Protein AF-E1JYB3-F1 (afdb_monomer_lite)

Sequence (140 aa):
MKRFLFVSLVLALTLAAASMAMAQSTLYCVKPNGAAVAAITMPPGDTHDPSVVCNAVVPQCYLTCTAVLQTQMGGAAANVPTIPVTRQMLQNLGNPAPETPAMCAQQYQRCVAKCRGDRACISYCQSVRSGCGTGNRRGW

Radius of gyration: 22.06 Å; chains: 1; bounding box: 36×38×81 Å

Structure (mmCIF, N/CA/C/O backbone):
data_AF-E1JYB3-F1
#
_entry.id   AF-E1JYB3-F1
#
loop_
_atom_site.group_PDB
_atom_site.id
_atom_site.type_symbol
_atom_site.label_atom_id
_atom_site.label_alt_id
_atom_site.label_comp_id
_atom_site.label_asym_id
_atom_site.label_entity_id
_atom_site.label_seq_id
_atom_site.pdbx_PDB_ins_code
_atom_site.Cartn_x
_atom_site.Cartn_y
_atom_site.Cartn_z
_atom_site.occupancy
_atom_site.B_iso_or_equiv
_atom_site.auth_seq_id
_atom_site.auth_comp_id
_atom_site.auth_asym_id
_atom_site.auth_atom_id
_atom_site.pdbx_PDB_model_num
ATOM 1 N N . MET A 1 1 ? -14.140 -3.972 55.869 1.00 53.59 1 MET A N 1
ATOM 2 C CA . MET A 1 1 ? -13.310 -3.067 55.034 1.00 53.59 1 MET A CA 1
ATOM 3 C C . MET A 1 1 ? -12.593 -3.787 53.883 1.00 53.59 1 MET A C 1
ATOM 5 O O . MET A 1 1 ? -12.648 -3.303 52.764 1.00 53.59 1 MET A O 1
ATOM 9 N N . LYS A 1 2 ? -12.012 -4.982 54.094 1.00 55.81 2 LYS A N 1
ATOM 10 C CA . LYS A 1 2 ? -11.277 -5.756 53.062 1.00 55.81 2 LYS A CA 1
ATOM 11 C C . LYS A 1 2 ? -12.100 -6.156 51.816 1.00 55.81 2 LYS A C 1
ATOM 13 O O . LYS A 1 2 ? -11.557 -6.227 50.723 1.00 55.81 2 LYS A O 1
ATOM 18 N N . ARG A 1 3 ? -13.418 -6.361 51.970 1.00 61.31 3 ARG A N 1
ATOM 19 C CA . ARG A 1 3 ? -14.343 -6.693 50.864 1.00 61.31 3 ARG A CA 1
ATOM 20 C C . ARG A 1 3 ? -14.626 -5.509 49.928 1.00 61.31 3 ARG A C 1
ATOM 22 O O . ARG A 1 3 ? -14.720 -5.714 48.728 1.00 61.31 3 ARG A O 1
ATOM 29 N N . PHE A 1 4 ? -14.685 -4.281 50.450 1.00 69.19 4 PHE A N 1
ATOM 30 C CA . PHE A 1 4 ? -14.907 -3.083 49.629 1.00 69.19 4 PHE A CA 1
ATOM 31 C C . PHE A 1 4 ? -13.699 -2.771 48.742 1.00 69.19 4 PHE A C 1
ATOM 33 O O . PHE A 1 4 ? -13.868 -2.454 47.569 1.00 69.19 4 PHE A O 1
ATOM 40 N N . LEU A 1 5 ? -12.480 -2.961 49.260 1.00 70.62 5 LEU A N 1
ATOM 41 C CA . LEU A 1 5 ? -11.248 -2.827 48.476 1.00 70.62 5 LEU A CA 1
ATOM 42 C C . LEU A 1 5 ? -11.190 -3.821 47.310 1.00 70.62 5 LEU A C 1
ATOM 44 O O . LEU A 1 5 ? -10.825 -3.438 46.205 1.00 70.62 5 LEU A O 1
ATOM 48 N N . PHE A 1 6 ? -11.618 -5.068 47.526 1.00 72.81 6 PHE A N 1
ATOM 49 C CA . PHE A 1 6 ? -11.660 -6.079 46.466 1.00 72.81 6 PHE A CA 1
ATOM 50 C C . PHE A 1 6 ? -12.672 -5.739 45.367 1.00 72.81 6 PHE A C 1
ATOM 52 O O . PHE A 1 6 ? -12.356 -5.859 44.188 1.00 72.81 6 PHE A O 1
ATOM 59 N N . VAL A 1 7 ? -13.863 -5.259 45.737 1.00 76.69 7 VAL A N 1
ATOM 60 C CA . VAL A 1 7 ? -14.885 -4.846 44.761 1.00 76.69 7 VAL A CA 1
ATOM 61 C C . VAL A 1 7 ? -14.423 -3.624 43.964 1.00 76.69 7 VAL A C 1
ATOM 63 O O . VAL A 1 7 ? -14.612 -3.581 42.754 1.00 76.69 7 VAL A O 1
ATOM 66 N N . SER A 1 8 ? -13.742 -2.676 44.614 1.00 74.50 8 SER A N 1
ATOM 67 C CA . SER A 1 8 ? -13.198 -1.482 43.951 1.00 74.50 8 SER A CA 1
ATOM 68 C C . SER A 1 8 ? -12.093 -1.845 42.959 1.00 74.50 8 SER A C 1
ATOM 70 O O . SER A 1 8 ? -12.045 -1.308 41.856 1.00 74.50 8 SER A O 1
ATOM 72 N N . LEU A 1 9 ? -11.232 -2.798 43.332 1.00 76.88 9 LEU A N 1
ATOM 73 C CA . LEU A 1 9 ? -10.145 -3.291 42.490 1.00 76.88 9 LEU A CA 1
ATOM 74 C C . LEU A 1 9 ? -10.680 -4.019 41.247 1.00 76.88 9 LEU A C 1
ATOM 76 O O . LEU A 1 9 ? -10.223 -3.760 40.138 1.00 76.88 9 LEU A O 1
ATOM 80 N N . VAL A 1 10 ? -11.679 -4.892 41.409 1.00 78.00 10 VAL A N 1
ATOM 81 C CA . VAL A 1 10 ? -12.294 -5.623 40.286 1.00 78.00 10 VAL A CA 1
ATOM 82 C C . VAL A 1 10 ? -13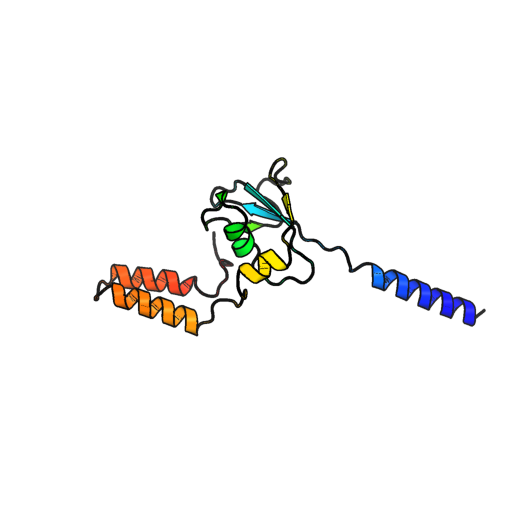.059 -4.672 39.357 1.00 78.00 10 VAL A C 1
ATOM 84 O O . VAL A 1 10 ? -12.992 -4.814 38.134 1.00 78.00 10 VAL A O 1
ATOM 87 N N . LEU A 1 11 ? -13.730 -3.657 39.909 1.00 76.19 11 LEU A N 1
ATOM 88 C CA . LEU A 1 11 ? -14.406 -2.636 39.108 1.00 76.19 11 LEU A CA 1
ATOM 89 C C . LEU A 1 11 ? -13.395 -1.775 38.328 1.00 76.19 11 LEU A C 1
ATOM 91 O O . LEU A 1 11 ? -13.579 -1.533 37.140 1.00 76.19 11 LEU A O 1
ATOM 95 N N . ALA A 1 12 ? -12.271 -1.397 38.944 1.00 72.94 12 ALA A N 1
ATOM 96 C CA . ALA A 1 12 ? -11.198 -0.675 38.259 1.00 72.94 12 ALA A CA 1
ATOM 97 C C . ALA A 1 12 ? -10.541 -1.507 37.138 1.00 72.94 12 ALA A C 1
ATOM 99 O O . ALA A 1 12 ? -10.278 -0.976 36.058 1.00 72.94 12 ALA A O 1
ATOM 100 N N . LEU A 1 13 ? -10.328 -2.813 37.349 1.00 70.69 13 LEU A N 1
ATOM 101 C CA . LEU A 1 13 ? -9.776 -3.701 36.316 1.00 70.69 13 LEU A CA 1
ATOM 102 C C . LEU A 1 13 ? -10.732 -3.891 35.127 1.00 70.69 13 LEU A C 1
ATOM 104 O O . LEU A 1 13 ? -10.282 -3.937 33.983 1.00 70.69 13 LEU A O 1
ATOM 108 N N . THR A 1 14 ? -12.040 -3.984 35.376 1.00 66.06 14 THR A N 1
ATOM 109 C CA . THR A 1 14 ? -13.037 -4.149 34.301 1.00 66.06 14 THR A CA 1
ATOM 110 C C . THR A 1 14 ? -13.239 -2.870 33.488 1.00 66.06 14 THR A C 1
ATOM 112 O O . THR A 1 14 ? -13.382 -2.958 32.269 1.00 66.06 14 THR A O 1
ATOM 115 N N . LEU A 1 15 ? -13.145 -1.684 34.106 1.00 61.66 15 LEU A N 1
ATOM 116 C CA . LEU A 1 15 ? -13.139 -0.413 33.369 1.00 61.66 15 LEU A CA 1
ATOM 117 C C . LEU A 1 15 ? -11.871 -0.235 32.514 1.00 61.66 15 LEU A C 1
ATOM 119 O O . LEU A 1 15 ? -11.959 0.285 31.403 1.00 61.66 15 LEU A O 1
ATOM 123 N N . ALA A 1 16 ? -10.705 -0.695 32.982 1.00 60.34 16 ALA A N 1
ATOM 124 C CA . ALA A 1 16 ? -9.464 -0.606 32.208 1.00 60.34 16 ALA A CA 1
ATOM 125 C C . ALA A 1 16 ? -9.493 -1.483 30.939 1.00 60.34 16 ALA A C 1
ATOM 127 O O . ALA A 1 16 ? -9.016 -1.057 29.884 1.00 60.34 16 ALA A O 1
ATOM 128 N N . ALA A 1 17 ? -10.107 -2.670 31.008 1.00 56.06 17 ALA A N 1
ATOM 129 C CA . ALA A 1 17 ? -10.194 -3.605 29.882 1.00 56.06 17 ALA A CA 1
ATOM 130 C C . ALA A 1 17 ? -11.099 -3.119 28.730 1.00 56.06 17 ALA A C 1
ATOM 132 O O . ALA A 1 17 ? -10.915 -3.537 27.589 1.00 56.06 17 ALA A O 1
ATOM 133 N N . ALA A 1 18 ? -12.043 -2.210 28.994 1.00 55.44 18 ALA A N 1
ATOM 134 C CA . ALA A 1 18 ? -12.948 -1.677 27.973 1.00 55.44 18 ALA A CA 1
ATOM 135 C C . ALA A 1 18 ? -12.299 -0.622 27.048 1.00 55.44 18 ALA A C 1
ATOM 137 O O . ALA A 1 18 ? -12.877 -0.256 26.026 1.00 55.44 18 ALA A O 1
ATOM 138 N N . SER A 1 19 ? -11.099 -0.130 27.374 1.00 54.16 19 SER A N 1
ATOM 139 C CA . SER A 1 19 ? -10.472 0.995 26.659 1.00 54.16 19 SER A CA 1
ATOM 140 C C . SER A 1 19 ? -9.785 0.632 25.329 1.00 54.16 19 SER A C 1
ATOM 142 O O . SER A 1 19 ? -9.372 1.526 24.594 1.00 54.16 19 SER A O 1
ATOM 144 N N . MET A 1 20 ? -9.702 -0.652 24.958 1.00 50.91 20 MET A N 1
ATOM 145 C CA . MET A 1 20 ? -8.986 -1.104 23.748 1.00 50.91 20 MET A CA 1
ATOM 146 C C . MET A 1 20 ? -9.869 -1.295 22.500 1.00 50.91 20 MET A C 1
ATOM 148 O O . MET A 1 20 ? -9.507 -2.045 21.597 1.00 50.91 20 MET A O 1
ATOM 152 N N . ALA A 1 21 ? -11.032 -0.643 22.423 1.00 47.59 21 ALA A N 1
ATOM 153 C CA . ALA A 1 21 ? -11.995 -0.879 21.340 1.00 47.59 21 ALA A CA 1
ATOM 154 C C . ALA A 1 21 ? -11.995 0.166 20.203 1.00 47.59 21 ALA A C 1
ATOM 156 O O . ALA A 1 21 ? -12.680 -0.048 19.207 1.00 47.59 21 ALA A O 1
ATOM 157 N N . MET A 1 22 ? -11.241 1.272 20.292 1.00 51.12 22 MET A N 1
ATOM 158 C CA . MET A 1 22 ? -11.293 2.354 19.288 1.00 51.12 22 MET A CA 1
ATOM 159 C C . MET A 1 22 ? -9.906 2.834 18.845 1.00 51.12 22 MET A C 1
ATOM 161 O O . MET A 1 22 ? -9.546 3.991 19.020 1.00 51.12 22 MET A O 1
ATOM 165 N N . ALA A 1 23 ? -9.120 1.946 18.241 1.00 54.97 23 ALA A N 1
ATOM 166 C CA . ALA A 1 23 ? -7.944 2.338 17.463 1.00 54.97 23 ALA A CA 1
ATOM 167 C C . ALA A 1 23 ? -8.249 2.161 15.968 1.00 54.97 23 ALA A C 1
ATOM 169 O O . ALA A 1 23 ? -7.721 1.266 15.312 1.00 54.97 23 ALA A O 1
ATOM 170 N N . GLN A 1 24 ? -9.167 2.970 15.433 1.00 62.47 24 GLN A N 1
ATOM 171 C CA . GLN A 1 24 ? -9.310 3.104 13.984 1.00 62.47 24 GLN A CA 1
ATOM 172 C C . GLN A 1 24 ? -8.134 3.939 13.474 1.00 62.47 24 GLN A C 1
ATOM 174 O O . GLN A 1 24 ? -8.033 5.130 13.766 1.00 62.47 24 GLN A O 1
ATOM 179 N N . SER A 1 25 ? -7.214 3.304 12.753 1.00 71.44 25 SER A N 1
ATOM 180 C CA . SER A 1 25 ? -6.082 3.984 12.132 1.00 71.44 25 SER A CA 1
ATOM 181 C C . SER A 1 25 ? -6.529 4.624 10.819 1.00 71.44 25 SER A C 1
ATOM 183 O O . SER A 1 25 ? -6.891 3.944 9.857 1.00 71.44 25 SER A O 1
ATOM 185 N N . THR A 1 26 ? -6.506 5.956 10.788 1.00 82.75 26 THR A N 1
ATOM 186 C CA . THR A 1 26 ? -6.650 6.724 9.549 1.00 82.75 26 THR A CA 1
ATOM 187 C C . THR A 1 26 ? -5.288 6.813 8.867 1.00 82.75 26 THR A C 1
ATOM 189 O O . THR A 1 26 ? -4.318 7.260 9.477 1.00 82.75 26 THR A O 1
ATOM 192 N N . LEU A 1 27 ? -5.212 6.380 7.610 1.00 86.62 27 LEU A N 1
ATOM 193 C CA . LEU A 1 27 ? -4.016 6.449 6.769 1.00 86.62 27 LEU A CA 1
ATOM 194 C C . LEU A 1 27 ? -4.297 7.320 5.546 1.00 86.62 27 LEU A C 1
ATOM 196 O O . LEU A 1 27 ? -5.388 7.278 4.991 1.00 86.62 27 LEU A O 1
ATOM 200 N N . TYR A 1 28 ? -3.312 8.085 5.097 1.00 87.56 28 TYR A N 1
ATOM 201 C CA . TYR A 1 28 ? -3.401 8.916 3.901 1.00 87.56 28 TYR A CA 1
ATOM 202 C C . TYR A 1 28 ? -2.846 8.167 2.695 1.00 87.56 28 TYR A C 1
ATOM 204 O O . TYR A 1 28 ? -1.720 7.677 2.732 1.00 87.56 28 TYR A O 1
ATOM 212 N N . CYS A 1 29 ? -3.621 8.121 1.616 1.00 86.44 29 CYS A N 1
ATOM 213 C CA . CYS A 1 29 ? -3.183 7.624 0.321 1.00 86.44 29 CYS A CA 1
ATOM 214 C C . CYS A 1 29 ? -2.447 8.751 -0.406 1.00 86.44 29 CYS A C 1
ATOM 216 O O . CYS A 1 29 ? -3.054 9.760 -0.782 1.00 86.44 29 CYS A O 1
ATOM 218 N N . VAL A 1 30 ? -1.140 8.587 -0.576 1.00 83.31 30 VAL A N 1
ATOM 219 C CA . VAL A 1 30 ? -0.234 9.601 -1.116 1.00 83.31 30 VAL A CA 1
ATOM 220 C C . VAL A 1 30 ? 0.373 9.102 -2.419 1.00 83.31 30 VAL A C 1
ATOM 222 O O . VAL A 1 30 ? 0.800 7.957 -2.524 1.00 83.31 30 VAL A O 1
ATOM 225 N N . LYS A 1 31 ? 0.389 9.960 -3.435 1.00 80.44 31 LYS A N 1
ATOM 226 C CA . LYS A 1 31 ? 1.043 9.690 -4.718 1.00 80.44 31 LYS A CA 1
ATOM 227 C C . LYS A 1 31 ? 2.572 9.796 -4.601 1.00 80.44 31 LYS A C 1
ATOM 229 O O . LYS A 1 31 ? 3.062 10.462 -3.692 1.00 80.44 31 LYS A O 1
ATOM 234 N N . PRO A 1 32 ? 3.341 9.273 -5.574 1.00 73.00 32 PRO A N 1
ATOM 235 C CA . PRO A 1 32 ? 4.806 9.381 -5.575 1.00 73.00 32 PRO A CA 1
ATOM 236 C C . PRO A 1 32 ? 5.345 10.822 -5.539 1.00 73.00 32 PRO A C 1
ATOM 238 O O . PRO A 1 32 ? 6.478 11.052 -5.140 1.00 73.00 32 PRO A O 1
ATOM 241 N N . ASN A 1 33 ? 4.537 11.808 -5.940 1.00 72.81 33 ASN A N 1
ATOM 242 C CA . ASN A 1 33 ? 4.872 13.232 -5.862 1.00 72.81 33 ASN A CA 1
ATOM 243 C C . ASN A 1 33 ? 4.630 13.854 -4.469 1.00 72.81 33 ASN A C 1
ATOM 245 O O . ASN A 1 33 ? 4.728 15.071 -4.329 1.00 72.81 33 ASN A O 1
ATOM 249 N N . GLY A 1 34 ? 4.243 13.060 -3.467 1.00 70.75 34 GLY A N 1
ATOM 250 C CA . GLY A 1 34 ? 3.952 13.520 -2.107 1.00 70.75 34 GLY A CA 1
ATOM 251 C C . GLY A 1 34 ? 2.546 14.099 -1.906 1.00 70.75 34 GLY A C 1
ATOM 252 O O . GLY A 1 34 ? 2.200 14.478 -0.787 1.00 70.75 34 GLY A O 1
ATOM 253 N N . ALA A 1 35 ? 1.706 14.148 -2.947 1.00 80.38 35 ALA A N 1
ATOM 254 C CA . ALA A 1 35 ? 0.345 14.667 -2.837 1.00 80.38 35 ALA A CA 1
ATOM 255 C C . ALA A 1 35 ? -0.612 13.620 -2.246 1.00 80.38 35 ALA A C 1
ATOM 257 O O . ALA A 1 35 ? -0.771 12.528 -2.800 1.00 80.38 35 ALA A O 1
ATOM 258 N N . ALA A 1 36 ? -1.293 13.968 -1.154 1.00 83.81 36 ALA A N 1
ATOM 259 C CA . ALA A 1 36 ? -2.387 13.166 -0.619 1.00 83.81 36 ALA A CA 1
ATOM 260 C C . ALA A 1 36 ? -3.640 13.320 -1.489 1.00 83.81 36 ALA A C 1
ATOM 262 O O . ALA A 1 36 ? -4.030 14.435 -1.832 1.00 83.81 36 ALA A O 1
ATOM 263 N N . VAL A 1 37 ? -4.274 12.199 -1.827 1.00 85.06 37 VAL A N 1
ATOM 264 C CA . VAL A 1 37 ? -5.484 12.165 -2.669 1.00 85.06 37 VAL A CA 1
ATOM 265 C C . VAL A 1 37 ? -6.730 11.717 -1.912 1.00 85.06 37 VAL A C 1
ATOM 267 O O . VAL A 1 37 ? -7.837 12.100 -2.272 1.00 85.06 37 VAL A O 1
ATOM 270 N N . ALA A 1 38 ? -6.557 10.920 -0.860 1.00 87.56 38 ALA A N 1
ATOM 271 C CA . ALA A 1 38 ? -7.627 10.426 -0.002 1.00 87.56 38 ALA A CA 1
ATOM 272 C C . ALA A 1 38 ? -7.048 10.022 1.357 1.00 87.56 38 ALA A C 1
ATOM 274 O O . ALA A 1 38 ? -5.837 9.831 1.495 1.00 87.56 38 ALA A O 1
ATOM 275 N N . ALA A 1 39 ? -7.919 9.842 2.339 1.00 88.56 39 ALA A N 1
ATOM 276 C CA . ALA A 1 39 ? -7.623 9.106 3.555 1.00 88.56 39 ALA A CA 1
ATOM 277 C C . ALA A 1 39 ? -8.483 7.838 3.598 1.00 88.56 39 ALA A C 1
ATOM 279 O O . ALA A 1 39 ? -9.605 7.827 3.099 1.00 88.56 39 ALA A O 1
ATOM 280 N N . ILE A 1 40 ? -7.970 6.767 4.189 1.00 88.69 40 ILE A N 1
ATOM 281 C CA . ILE A 1 40 ? -8.699 5.529 4.446 1.00 88.69 40 ILE A CA 1
ATOM 282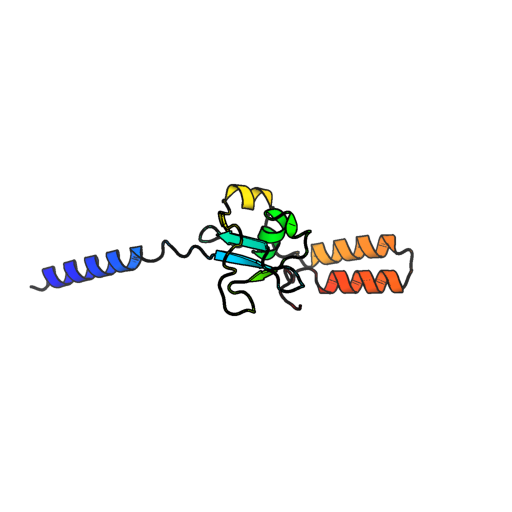 C C . ILE A 1 40 ? -8.725 5.262 5.944 1.00 88.69 40 ILE A C 1
ATOM 284 O O . ILE A 1 40 ? -7.731 5.478 6.637 1.00 88.69 40 ILE A O 1
ATOM 288 N N . THR A 1 41 ? -9.851 4.775 6.448 1.00 89.06 41 THR A N 1
ATOM 289 C CA . THR A 1 41 ? -9.962 4.327 7.840 1.00 89.06 41 THR A CA 1
ATOM 290 C C . THR A 1 41 ? -10.079 2.816 7.851 1.00 89.06 41 THR A C 1
ATOM 292 O O . THR A 1 41 ? -11.067 2.272 7.357 1.00 89.06 41 THR A O 1
ATOM 295 N N . MET A 1 42 ? -9.065 2.142 8.392 1.00 84.44 42 MET A N 1
ATOM 296 C CA . MET A 1 42 ? -9.025 0.682 8.433 1.00 84.44 42 MET A CA 1
ATOM 297 C C . MET A 1 42 ? -9.863 0.146 9.605 1.00 84.44 42 MET A C 1
ATOM 299 O O . MET A 1 42 ? -9.843 0.727 10.697 1.00 84.44 42 MET A O 1
ATOM 303 N N . PRO A 1 43 ? -10.604 -0.963 9.422 1.00 83.19 43 PRO A N 1
ATOM 304 C CA . PRO A 1 43 ? -11.307 -1.601 10.521 1.00 83.19 43 PRO A CA 1
ATOM 305 C C . PRO A 1 43 ? -10.308 -2.213 11.519 1.00 83.19 43 PRO A C 1
ATOM 307 O O . PRO A 1 43 ? -9.235 -2.677 11.126 1.00 83.19 43 PRO A O 1
ATOM 310 N N . PRO A 1 44 ? -10.650 -2.253 12.818 1.00 77.38 44 PRO A N 1
ATOM 311 C CA . PRO A 1 44 ? -9.744 -2.754 13.844 1.00 77.38 44 PRO A CA 1
ATOM 312 C C . PRO A 1 44 ? -9.409 -4.236 13.625 1.00 77.38 44 PRO A C 1
ATOM 314 O O . PRO A 1 44 ? -10.283 -5.055 13.303 1.00 77.38 44 PRO A O 1
ATOM 317 N N . GLY A 1 45 ? -8.131 -4.569 13.830 1.00 73.94 45 GLY A N 1
ATOM 318 C CA . GLY A 1 45 ? -7.590 -5.925 13.696 1.00 73.94 45 GLY A CA 1
ATOM 319 C C . GLY A 1 45 ? -7.353 -6.387 12.256 1.00 73.94 45 GLY A C 1
ATOM 320 O O . GLY A 1 45 ? -7.137 -7.579 12.047 1.00 73.94 45 GLY A O 1
ATOM 321 N N . ASP A 1 46 ? -7.426 -5.487 11.274 1.00 77.31 46 ASP A N 1
ATOM 322 C CA . ASP A 1 46 ? -7.136 -5.824 9.885 1.00 77.31 46 ASP A CA 1
ATOM 323 C C . ASP A 1 46 ? -5.627 -5.923 9.596 1.00 77.31 46 ASP A C 1
ATOM 325 O O . ASP A 1 46 ? -4.821 -5.186 10.164 1.00 77.31 46 ASP A O 1
ATOM 329 N N . THR A 1 47 ? -5.254 -6.852 8.711 1.00 74.00 47 THR A N 1
ATOM 330 C CA . THR A 1 47 ? -3.862 -7.131 8.321 1.00 74.00 47 THR A CA 1
ATOM 331 C C . THR A 1 47 ? -3.568 -6.825 6.853 1.00 74.00 47 THR A C 1
ATOM 333 O O . THR A 1 47 ? -2.455 -7.104 6.398 1.00 74.00 47 THR A O 1
ATOM 336 N N . HIS A 1 48 ? -4.526 -6.274 6.099 1.00 77.44 48 HIS A N 1
ATOM 337 C CA . HIS A 1 48 ? -4.292 -5.907 4.708 1.00 77.44 48 HIS A CA 1
ATOM 338 C C . HIS A 1 48 ? -3.268 -4.786 4.631 1.00 77.44 48 HIS A C 1
ATOM 340 O O . HIS A 1 48 ? -3.240 -3.876 5.463 1.00 77.44 48 HIS A O 1
ATOM 346 N N . ASP A 1 49 ? -2.424 -4.847 3.601 1.00 80.81 49 ASP A N 1
ATOM 347 C CA . ASP A 1 49 ? -1.493 -3.763 3.346 1.00 80.81 49 ASP A CA 1
ATOM 348 C C . ASP A 1 49 ? -2.288 -2.501 2.970 1.00 80.81 49 ASP A C 1
ATOM 350 O O . ASP A 1 49 ? -3.004 -2.502 1.961 1.00 80.81 49 ASP A O 1
ATOM 354 N N . PRO A 1 50 ? -2.191 -1.415 3.753 1.00 80.94 50 PRO A N 1
ATOM 355 C CA . PRO A 1 50 ? -3.013 -0.235 3.533 1.00 80.94 50 PRO A CA 1
ATOM 356 C C . PRO A 1 50 ? -2.693 0.453 2.200 1.00 80.94 50 PRO A C 1
ATOM 358 O O . PRO A 1 50 ? -3.560 1.133 1.654 1.00 80.94 50 PRO A O 1
ATOM 361 N N . SER A 1 51 ? -1.505 0.241 1.620 1.00 81.56 51 SER A N 1
ATOM 362 C CA . SER A 1 51 ? -1.179 0.746 0.282 1.00 81.56 51 SER A CA 1
ATOM 363 C C . SER A 1 51 ? -1.947 -0.021 -0.793 1.00 81.56 51 SER A C 1
ATOM 365 O O . SER A 1 51 ? -2.448 0.587 -1.738 1.00 81.56 51 SER A O 1
ATOM 367 N N . VAL A 1 52 ? -2.109 -1.339 -0.644 1.00 82.88 52 VAL A N 1
ATOM 368 C CA . VAL A 1 52 ? -2.956 -2.144 -1.545 1.00 82.88 52 VAL A CA 1
ATOM 369 C C . VAL A 1 52 ? -4.408 -1.685 -1.447 1.00 82.88 52 VAL A C 1
ATOM 371 O O . VAL A 1 52 ? -5.052 -1.458 -2.472 1.00 82.88 52 VAL A O 1
ATOM 374 N N . VAL A 1 53 ? -4.895 -1.455 -0.225 1.00 84.38 53 VAL A N 1
ATOM 375 C CA . VAL A 1 53 ? -6.244 -0.925 0.010 1.00 84.38 53 VAL A CA 1
ATOM 376 C C . VAL A 1 53 ? -6.412 0.442 -0.653 1.00 84.38 53 VAL A C 1
ATOM 378 O O . VAL A 1 53 ? -7.342 0.611 -1.437 1.00 84.38 53 VAL A O 1
ATOM 381 N N . CYS A 1 54 ? -5.490 1.386 -0.429 1.00 83.88 54 CYS A N 1
ATOM 382 C CA . CYS A 1 54 ? -5.484 2.699 -1.083 1.00 83.88 54 CYS A CA 1
ATOM 383 C C . CYS A 1 54 ? -5.594 2.587 -2.608 1.00 83.88 54 CYS A C 1
ATOM 385 O O . CYS A 1 54 ? -6.419 3.257 -3.222 1.00 83.88 54 CYS A O 1
ATOM 387 N N . ASN A 1 55 ? -4.794 1.718 -3.224 1.00 82.06 55 ASN A N 1
ATOM 388 C CA . ASN A 1 55 ? -4.774 1.555 -4.675 1.00 82.06 55 ASN A CA 1
ATOM 389 C C . ASN A 1 55 ? -6.040 0.904 -5.245 1.00 82.06 55 ASN A C 1
ATOM 391 O O . ASN A 1 55 ? -6.343 1.114 -6.418 1.00 82.06 55 ASN A O 1
ATOM 395 N N . ALA A 1 56 ? -6.779 0.148 -4.435 1.00 82.81 56 ALA A N 1
ATOM 396 C CA . ALA A 1 56 ? -8.024 -0.480 -4.853 1.00 82.81 56 ALA A CA 1
ATOM 397 C C . ALA A 1 56 ? -9.256 0.401 -4.635 1.00 82.81 56 ALA A C 1
ATOM 399 O O . ALA A 1 56 ? -10.172 0.386 -5.455 1.00 82.81 56 ALA A O 1
ATOM 400 N N . VAL A 1 57 ? -9.298 1.156 -3.534 1.00 84.38 57 VAL A N 1
ATOM 401 C CA . VAL A 1 57 ? -10.476 1.959 -3.166 1.00 84.38 57 VAL A CA 1
ATOM 402 C C . VAL A 1 57 ? -10.413 3.387 -3.709 1.00 84.38 57 VAL A C 1
ATOM 404 O O . VAL A 1 57 ? -11.449 4.036 -3.831 1.00 84.38 57 VAL A O 1
ATOM 407 N N . VAL A 1 58 ? -9.219 3.881 -4.059 1.00 83.12 58 VAL A N 1
ATOM 408 C CA . VAL A 1 58 ? -9.010 5.241 -4.570 1.00 83.12 58 VAL A CA 1
ATOM 409 C C . VAL A 1 58 ? -8.624 5.188 -6.053 1.00 83.12 58 VAL A C 1
ATOM 411 O O . VAL A 1 58 ? -7.467 4.921 -6.381 1.00 83.12 58 VAL A O 1
ATOM 414 N N . PRO A 1 59 ? -9.532 5.516 -6.988 1.00 80.75 59 PRO A N 1
ATOM 415 C CA . PRO A 1 59 ? -9.238 5.438 -8.423 1.00 80.75 59 PRO A CA 1
ATOM 416 C C . PRO A 1 59 ? -8.130 6.408 -8.857 1.00 80.75 59 PRO A C 1
ATOM 418 O O . PRO A 1 59 ? -7.399 6.142 -9.806 1.00 80.75 59 PRO A O 1
ATOM 421 N N . GLN A 1 60 ? -7.945 7.515 -8.129 1.00 75.38 60 GLN A N 1
ATOM 422 C CA . GLN A 1 60 ? -6.891 8.494 -8.406 1.00 75.38 60 GLN A CA 1
ATOM 423 C C . GLN A 1 60 ? -5.473 7.970 -8.149 1.00 75.38 60 GLN A C 1
ATOM 425 O O . GLN A 1 60 ? -4.510 8.650 -8.517 1.00 75.38 60 GLN A O 1
ATOM 430 N N . CYS A 1 61 ? -5.338 6.802 -7.519 1.00 71.50 61 CYS A N 1
ATOM 431 C CA . CYS A 1 61 ? -4.052 6.214 -7.194 1.00 71.50 61 CYS A CA 1
ATOM 432 C C . CYS A 1 61 ? -3.401 5.468 -8.354 1.00 71.50 61 CYS A C 1
ATOM 434 O O . CYS A 1 61 ? -2.177 5.381 -8.370 1.00 71.50 61 CYS A O 1
ATOM 436 N N . TYR A 1 62 ? -4.167 4.967 -9.331 1.00 76.81 62 TYR A N 1
ATOM 437 C CA . TYR A 1 62 ? -3.629 4.252 -10.500 1.00 76.81 62 TYR A CA 1
ATOM 438 C C . TYR A 1 62 ? -2.548 3.203 -10.153 1.00 76.81 62 TYR A C 1
ATOM 440 O O . TYR A 1 62 ? -1.571 3.062 -10.880 1.00 76.81 62 TYR A O 1
ATOM 448 N N . LEU A 1 63 ? -2.701 2.487 -9.030 1.00 75.62 63 LEU A N 1
ATOM 449 C CA . LEU A 1 63 ? -1.728 1.508 -8.508 1.00 75.62 63 LEU A CA 1
ATOM 450 C C . LEU A 1 63 ? -0.354 2.086 -8.087 1.00 75.62 63 LEU A C 1
ATOM 452 O O . LEU A 1 63 ? 0.612 1.341 -7.952 1.00 75.62 63 LEU A O 1
ATOM 456 N N . THR A 1 64 ? -0.255 3.399 -7.864 1.00 75.81 64 THR A N 1
ATOM 457 C CA . THR A 1 64 ? 0.993 4.105 -7.508 1.00 75.81 64 THR A CA 1
ATOM 458 C C . THR A 1 64 ? 0.988 4.746 -6.121 1.00 75.81 64 THR A C 1
ATOM 460 O O . THR A 1 64 ? 2.011 5.286 -5.705 1.00 75.81 64 THR A O 1
ATOM 463 N N . CYS A 1 65 ? -0.132 4.719 -5.394 1.00 76.75 65 CYS A N 1
ATOM 464 C CA . CYS A 1 65 ? -0.190 5.337 -4.071 1.00 76.75 65 CYS A CA 1
ATOM 465 C C . CYS A 1 65 ? 0.494 4.489 -3.000 1.00 76.75 65 CYS A C 1
ATOM 467 O O . CYS A 1 65 ? 0.431 3.259 -3.021 1.00 76.75 65 CYS A O 1
ATOM 469 N N . THR A 1 66 ? 1.032 5.166 -1.995 1.00 79.94 66 THR A N 1
ATOM 470 C CA . THR A 1 66 ? 1.478 4.584 -0.731 1.00 79.94 66 THR A CA 1
ATOM 471 C C . THR A 1 66 ? 0.576 5.065 0.401 1.00 79.94 66 THR A C 1
ATOM 473 O O . THR A 1 66 ? 0.049 6.180 0.362 1.00 79.94 66 THR A O 1
ATOM 476 N N . ALA A 1 67 ? 0.345 4.213 1.398 1.00 84.50 67 ALA A N 1
ATOM 477 C CA . ALA A 1 67 ? -0.411 4.589 2.587 1.00 84.50 67 ALA A CA 1
ATOM 478 C C . ALA A 1 67 ? 0.533 5.045 3.706 1.00 84.50 67 ALA A C 1
ATOM 480 O O . ALA A 1 67 ? 1.414 4.292 4.123 1.00 84.50 67 ALA A O 1
ATOM 481 N N . VAL A 1 68 ? 0.333 6.260 4.219 1.00 81.50 68 VAL A N 1
ATOM 482 C CA . VAL A 1 68 ? 1.162 6.851 5.285 1.00 81.50 68 VAL A CA 1
ATOM 483 C C . VAL A 1 68 ? 0.306 7.354 6.445 1.00 81.50 68 VAL A C 1
ATOM 485 O O . VAL A 1 68 ? -0.799 7.847 6.246 1.00 81.50 68 VAL A O 1
ATOM 488 N N . LEU A 1 69 ? 0.808 7.255 7.678 1.00 77.12 69 LEU A N 1
ATOM 489 C CA . LEU A 1 69 ? 0.101 7.756 8.871 1.00 77.12 69 LEU A CA 1
ATOM 490 C C . LEU A 1 69 ? 0.044 9.290 8.916 1.00 77.12 69 LEU A C 1
ATOM 492 O O . LEU A 1 69 ? -0.911 9.871 9.424 1.00 77.12 69 LEU A O 1
ATOM 496 N N . GLN A 1 70 ? 1.071 9.946 8.381 1.00 68.88 70 GLN A N 1
ATOM 497 C CA . GLN A 1 70 ? 1.185 11.397 8.299 1.00 68.88 70 GLN A CA 1
ATOM 498 C C . GLN A 1 70 ? 1.818 11.767 6.961 1.00 68.88 70 GLN A C 1
ATOM 500 O O . GLN A 1 70 ? 2.689 11.054 6.460 1.00 68.88 70 GLN A O 1
ATOM 505 N N . THR A 1 71 ? 1.373 12.873 6.372 1.00 62.97 71 THR A N 1
ATOM 506 C CA . THR A 1 71 ? 1.983 13.381 5.141 1.00 62.97 71 THR A CA 1
ATOM 507 C C . THR A 1 71 ? 3.303 14.090 5.463 1.00 62.97 71 THR A C 1
ATOM 509 O O . THR A 1 71 ? 3.443 14.689 6.529 1.00 62.97 71 THR A O 1
ATOM 512 N N . GLN A 1 72 ? 4.283 14.037 4.551 1.00 57.03 72 GLN A N 1
ATOM 513 C CA . GLN A 1 72 ? 5.607 14.660 4.740 1.00 57.03 72 GLN A CA 1
ATOM 514 C C . GLN A 1 72 ? 5.551 16.180 4.988 1.00 57.03 72 GLN A C 1
ATOM 516 O O . GLN A 1 72 ? 6.501 16.740 5.522 1.00 57.03 72 GLN A O 1
ATOM 521 N N . MET A 1 73 ? 4.438 16.849 4.663 1.00 54.47 73 MET A N 1
ATOM 522 C CA . MET A 1 73 ? 4.227 18.276 4.937 1.00 54.47 73 MET A CA 1
ATOM 523 C C . MET A 1 73 ? 3.659 18.568 6.338 1.00 54.47 73 MET A C 1
ATOM 525 O O . MET A 1 73 ? 2.987 19.578 6.521 1.00 54.47 73 MET A O 1
ATOM 529 N N . GLY A 1 74 ? 3.881 17.700 7.333 1.00 44.78 74 GLY A N 1
ATOM 530 C CA . GLY A 1 74 ? 3.635 17.999 8.756 1.00 44.78 74 GLY A CA 1
ATOM 531 C C . GLY A 1 74 ? 2.184 18.320 9.149 1.00 44.78 74 GLY A C 1
ATOM 532 O O . GLY A 1 74 ? 1.919 18.643 10.304 1.00 44.78 74 GLY A O 1
ATOM 533 N N . GLY A 1 75 ? 1.240 18.221 8.216 1.00 46.94 75 GLY A N 1
ATOM 534 C CA . GLY A 1 75 ? -0.175 18.487 8.416 1.00 46.94 75 GLY A CA 1
ATOM 535 C C . GLY A 1 75 ? -1.018 17.287 8.011 1.00 46.94 75 GLY A C 1
ATOM 536 O O . GLY A 1 75 ? -0.669 16.526 7.101 1.00 46.94 75 GLY A O 1
ATOM 537 N N . ALA A 1 76 ? -2.167 17.131 8.671 1.00 52.72 76 ALA A N 1
ATOM 538 C CA . ALA A 1 76 ? -3.275 16.397 8.076 1.00 52.72 76 ALA A CA 1
ATOM 539 C C . ALA A 1 76 ? -3.495 16.965 6.666 1.00 52.72 76 ALA A C 1
ATOM 541 O O . ALA A 1 76 ? -3.504 18.187 6.502 1.00 52.72 76 ALA A O 1
ATOM 542 N N . ALA A 1 77 ? -3.624 16.111 5.649 1.00 60.25 77 ALA A N 1
ATOM 543 C CA . ALA A 1 77 ? -3.996 16.572 4.318 1.00 60.25 77 ALA A CA 1
ATOM 544 C C . ALA A 1 77 ? -5.396 17.188 4.423 1.00 60.25 77 ALA A C 1
ATOM 546 O O . ALA A 1 77 ? -6.393 16.474 4.404 1.00 60.25 77 ALA A O 1
ATOM 547 N N . ALA A 1 78 ? -5.464 18.503 4.637 1.00 56.91 78 ALA A N 1
ATOM 548 C CA . ALA A 1 78 ? -6.604 19.150 5.283 1.00 56.91 78 ALA A CA 1
ATOM 549 C C . ALA A 1 78 ? -7.911 19.118 4.473 1.00 56.91 78 ALA A C 1
ATOM 551 O O . ALA A 1 78 ? -8.919 19.608 4.957 1.00 56.91 78 ALA A O 1
ATOM 552 N N . ASN A 1 79 ? -7.919 18.545 3.265 1.00 69.81 79 ASN A N 1
ATOM 553 C CA . ASN A 1 79 ? -9.066 18.555 2.356 1.00 69.81 79 ASN A CA 1
ATOM 554 C C . ASN A 1 79 ? -9.181 17.293 1.484 1.00 69.81 79 ASN A C 1
ATOM 556 O O . ASN A 1 79 ? -9.719 17.361 0.380 1.00 69.81 79 ASN A O 1
ATOM 560 N N . VAL A 1 80 ? -8.651 16.147 1.921 1.00 79.00 80 VAL A N 1
ATOM 561 C CA . VAL A 1 80 ? -8.826 14.895 1.163 1.00 79.00 80 VAL A CA 1
ATOM 562 C C . VAL A 1 80 ? -10.025 14.099 1.684 1.00 79.00 80 VAL A C 1
ATOM 564 O O . VAL A 1 80 ? -10.262 14.082 2.892 1.00 79.00 80 VAL A O 1
ATOM 567 N N . PRO A 1 81 ? -10.797 13.435 0.806 1.00 85.62 81 PRO A N 1
ATOM 568 C 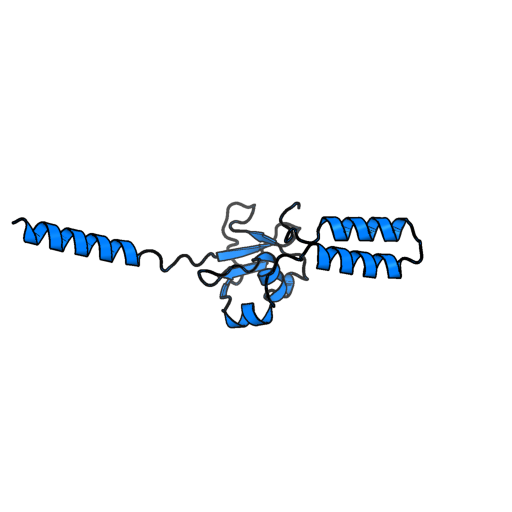CA . PRO A 1 81 ? -11.931 12.626 1.232 1.00 85.62 81 PRO A CA 1
ATOM 569 C C . PRO A 1 81 ? -11.465 11.443 2.085 1.00 85.62 81 PRO A C 1
ATOM 571 O O . PRO A 1 81 ? -10.539 10.725 1.704 1.00 85.62 81 PRO A O 1
ATOM 574 N N . THR A 1 82 ? -12.139 11.218 3.213 1.00 86.94 82 THR A N 1
ATOM 575 C CA . THR A 1 82 ? -11.925 10.040 4.061 1.00 86.94 82 THR A CA 1
ATOM 576 C C . THR A 1 82 ? -12.895 8.933 3.669 1.00 86.94 82 THR A C 1
ATOM 578 O O . THR A 1 82 ? -14.110 9.123 3.694 1.00 86.94 82 THR A O 1
ATOM 581 N N . ILE A 1 83 ? -12.358 7.766 3.329 1.00 87.19 83 ILE A N 1
ATOM 582 C CA . ILE A 1 83 ? -13.105 6.585 2.911 1.00 87.19 83 ILE A CA 1
ATOM 583 C C . ILE A 1 83 ? -13.072 5.568 4.060 1.00 87.19 83 ILE A C 1
ATOM 585 O O . ILE A 1 83 ? -12.008 5.015 4.361 1.00 87.19 83 ILE A O 1
ATOM 589 N N . PRO A 1 84 ? -14.209 5.290 4.720 1.00 87.56 84 PRO A N 1
ATOM 590 C CA . PRO A 1 84 ? -14.271 4.230 5.715 1.00 87.56 84 PRO A CA 1
ATOM 591 C C . PRO A 1 84 ? -14.187 2.874 5.008 1.00 87.56 84 PRO A C 1
ATOM 593 O O . PRO A 1 84 ? -15.078 2.500 4.243 1.00 87.56 84 PRO A O 1
ATOM 596 N N . VAL A 1 85 ? -13.111 2.129 5.252 1.00 85.50 85 VAL A N 1
ATOM 597 C CA . VAL A 1 85 ? -12.920 0.814 4.639 1.00 85.50 85 VAL A CA 1
ATOM 598 C C . VAL A 1 85 ? -13.739 -0.209 5.414 1.00 85.50 85 VAL A C 1
ATOM 600 O O . VAL A 1 85 ? -13.580 -0.389 6.622 1.00 85.50 85 VAL A O 1
ATOM 603 N N . THR A 1 86 ? -14.637 -0.899 4.716 1.00 84.88 86 THR A N 1
ATOM 604 C CA . THR A 1 86 ? -15.461 -1.953 5.316 1.00 84.88 86 THR A CA 1
ATOM 605 C C . THR A 1 86 ? -14.773 -3.312 5.226 1.00 84.88 86 THR A C 1
ATOM 607 O O . THR A 1 86 ? -13.961 -3.572 4.337 1.00 84.88 86 THR A O 1
ATOM 610 N N . ARG A 1 87 ? -15.148 -4.236 6.119 1.00 79.12 87 ARG A N 1
ATOM 611 C CA . ARG A 1 87 ? -14.690 -5.635 6.055 1.00 79.12 87 ARG A CA 1
ATOM 612 C C . ARG A 1 87 ? -15.070 -6.302 4.725 1.00 79.12 87 ARG A C 1
ATOM 614 O O . ARG A 1 87 ? -14.294 -7.113 4.236 1.00 79.12 87 ARG A O 1
ATOM 621 N N . GLN A 1 88 ? -16.211 -5.950 4.120 1.00 78.38 88 GLN A N 1
ATOM 622 C CA . GLN A 1 88 ? -16.589 -6.471 2.799 1.00 78.38 88 GLN A CA 1
ATOM 623 C C . GLN A 1 88 ? -15.655 -5.975 1.685 1.00 78.38 88 GLN A C 1
ATOM 625 O O . GLN A 1 88 ? -15.277 -6.756 0.815 1.00 78.38 88 GLN A O 1
ATOM 630 N N . MET A 1 89 ? -15.238 -4.703 1.717 1.00 77.31 89 MET A N 1
ATOM 631 C CA . ME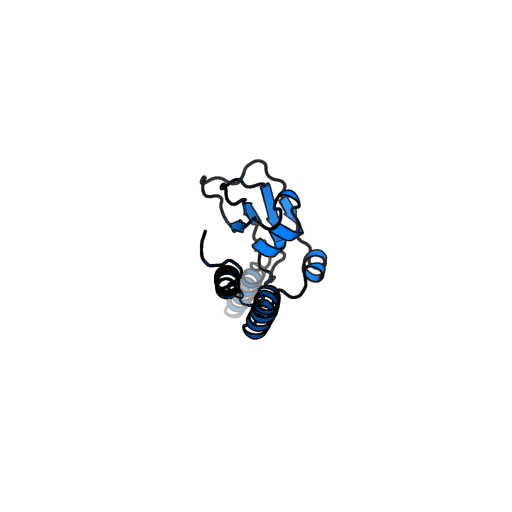T A 1 89 ? -14.288 -4.161 0.733 1.00 77.31 89 MET A CA 1
ATOM 632 C C . MET A 1 89 ? -12.939 -4.886 0.789 1.00 77.31 89 MET A C 1
ATOM 634 O O . MET A 1 89 ? -12.345 -5.160 -0.248 1.00 77.31 89 MET A O 1
ATOM 638 N N . LEU A 1 90 ? -12.499 -5.252 1.993 1.00 75.38 90 LEU A N 1
ATOM 639 C CA . LEU A 1 90 ? -11.264 -6.003 2.225 1.00 75.38 90 LEU A CA 1
ATOM 640 C C . LEU A 1 90 ? -11.360 -7.461 1.759 1.00 75.38 90 LEU A C 1
ATOM 642 O O . LEU A 1 90 ? -10.428 -7.983 1.165 1.00 75.38 90 LEU A O 1
ATOM 646 N N . GLN A 1 91 ? -12.510 -8.112 1.932 1.00 70.81 91 GLN A N 1
ATOM 647 C CA . GLN A 1 91 ? -12.716 -9.469 1.407 1.00 70.81 91 GLN A CA 1
ATOM 648 C C . GLN A 1 91 ? -12.625 -9.520 -0.128 1.00 70.81 91 GLN A C 1
ATOM 650 O O . GLN A 1 91 ? -12.076 -10.472 -0.679 1.00 70.81 91 GLN A O 1
ATOM 655 N N . ASN A 1 92 ? -13.105 -8.476 -0.812 1.00 68.38 92 ASN A N 1
ATOM 656 C CA . ASN A 1 92 ? -13.033 -8.360 -2.274 1.00 68.38 92 ASN A CA 1
ATOM 657 C C . ASN A 1 92 ? -11.620 -8.064 -2.798 1.00 68.38 92 ASN A C 1
ATOM 659 O O . ASN A 1 92 ? -11.332 -8.320 -3.965 1.00 68.38 92 ASN A O 1
ATOM 663 N N . LEU A 1 93 ? -10.742 -7.539 -1.944 1.00 67.56 93 LEU A N 1
ATOM 664 C CA . LEU A 1 93 ? -9.335 -7.284 -2.250 1.00 67.56 93 LEU A CA 1
ATOM 665 C C . LEU A 1 93 ? -8.499 -8.572 -2.334 1.00 67.56 93 LEU A C 1
ATOM 667 O O . LEU A 1 93 ? -7.381 -8.546 -2.846 1.00 67.56 93 LEU A O 1
ATOM 671 N N . GLY A 1 94 ? -9.062 -9.707 -1.905 1.00 54.59 94 GLY A N 1
ATOM 672 C CA . GLY A 1 94 ? -8.358 -10.979 -1.845 1.00 54.59 94 GLY A CA 1
ATOM 673 C C . GLY A 1 94 ? -7.395 -11.045 -0.660 1.00 54.59 94 GLY A C 1
ATOM 674 O O . GLY A 1 94 ? -7.082 -10.052 -0.012 1.00 54.59 94 GLY A O 1
ATOM 675 N N . ASN A 1 95 ? -6.951 -12.261 -0.343 1.00 48.97 95 ASN A N 1
ATOM 676 C CA . ASN A 1 95 ? -6.136 -12.521 0.840 1.00 48.97 95 ASN A CA 1
ATOM 677 C C . ASN A 1 95 ? -4.821 -11.707 0.767 1.00 48.97 95 ASN A C 1
ATOM 679 O O . ASN A 1 95 ? -4.067 -11.897 -0.192 1.00 48.97 95 ASN A O 1
ATOM 683 N N . PRO A 1 96 ? -4.493 -10.861 1.764 1.00 50.16 96 PRO A N 1
ATOM 684 C CA . PRO A 1 96 ? -3.280 -10.044 1.809 1.00 50.16 96 PRO A CA 1
ATOM 685 C C . PRO A 1 96 ? -2.072 -10.889 2.222 1.00 50.16 96 PRO A C 1
ATOM 687 O O . PRO A 1 96 ? -1.208 -10.445 2.980 1.00 50.16 96 PRO A O 1
ATOM 690 N N . ALA A 1 97 ? -2.025 -12.147 1.781 1.00 50.94 97 ALA A N 1
ATOM 691 C CA . ALA A 1 97 ? -0.846 -12.954 1.990 1.00 50.94 97 ALA A CA 1
ATOM 692 C C . ALA A 1 97 ? 0.297 -12.232 1.262 1.00 50.94 97 ALA A C 1
ATOM 694 O O . ALA A 1 97 ? 0.171 -11.993 0.056 1.00 50.94 97 ALA A O 1
ATOM 695 N N . PRO A 1 98 ? 1.382 -11.847 1.962 1.00 52.62 98 PRO A N 1
ATOM 696 C CA . PRO A 1 98 ? 2.565 -11.341 1.286 1.00 52.62 98 PRO A CA 1
ATOM 697 C C . PRO A 1 98 ? 2.911 -12.325 0.173 1.00 52.62 98 PRO A C 1
ATOM 699 O O . PRO A 1 98 ? 2.885 -13.539 0.406 1.00 52.62 98 PRO A O 1
ATOM 702 N N . GLU A 1 99 ? 3.143 -11.813 -1.041 1.00 57.09 99 GLU A N 1
ATOM 703 C CA . GLU A 1 99 ? 3.420 -12.668 -2.193 1.00 57.09 99 GLU A CA 1
ATOM 704 C C . GLU A 1 99 ? 4.496 -13.678 -1.801 1.00 57.09 99 GLU A C 1
ATOM 706 O O . GLU A 1 99 ? 5.601 -13.318 -1.387 1.00 57.09 99 GLU A O 1
ATOM 711 N N . THR A 1 100 ? 4.144 -14.962 -1.850 1.00 61.34 100 THR A N 1
ATOM 712 C CA . THR A 1 100 ? 5.069 -15.995 -1.397 1.00 61.34 100 THR A CA 1
ATOM 713 C C . THR A 1 100 ? 6.268 -16.048 -2.347 1.00 61.34 100 THR A C 1
ATOM 715 O O . THR A 1 100 ? 6.116 -15.794 -3.548 1.00 61.34 100 THR A O 1
ATOM 718 N N . PRO A 1 101 ? 7.459 -16.459 -1.878 1.00 61.19 101 PRO A N 1
ATOM 719 C CA . PRO A 1 101 ? 8.617 -16.642 -2.754 1.00 61.19 101 PRO A CA 1
ATOM 720 C C . PRO A 1 101 ? 8.316 -17.536 -3.969 1.00 61.19 101 PRO A C 1
ATOM 722 O O . PRO A 1 101 ? 8.867 -17.324 -5.049 1.00 61.19 101 PRO A O 1
ATOM 725 N N . ALA A 1 102 ? 7.399 -18.499 -3.814 1.00 63.94 102 ALA A N 1
ATOM 726 C CA . ALA A 1 102 ? 6.916 -19.361 -4.888 1.00 63.94 102 ALA A CA 1
ATOM 727 C C . ALA A 1 102 ? 6.090 -18.597 -5.939 1.00 63.94 102 ALA A C 1
ATOM 729 O O . ALA A 1 102 ? 6.318 -18.772 -7.137 1.00 63.94 102 ALA A O 1
ATOM 730 N N . MET A 1 103 ? 5.187 -17.705 -5.519 1.00 64.75 103 MET A N 1
ATOM 731 C CA . MET A 1 103 ? 4.440 -16.833 -6.435 1.00 64.75 103 MET A CA 1
ATOM 732 C C . MET A 1 103 ? 5.370 -15.875 -7.185 1.00 64.75 103 MET A C 1
ATOM 734 O O . MET A 1 103 ? 5.241 -15.719 -8.400 1.00 64.75 103 MET A O 1
ATOM 738 N N . CYS A 1 104 ? 6.363 -15.307 -6.500 1.00 70.88 104 CYS A N 1
ATOM 739 C CA . CYS A 1 104 ? 7.370 -14.443 -7.115 1.00 70.88 104 CYS A CA 1
ATOM 740 C C . CYS A 1 104 ? 8.242 -15.191 -8.131 1.00 70.88 104 CYS A C 1
ATOM 742 O O . CYS A 1 104 ? 8.525 -14.681 -9.217 1.00 70.88 104 CYS A O 1
ATOM 744 N N . ALA A 1 105 ? 8.639 -16.427 -7.818 1.00 70.50 105 ALA A N 1
ATOM 745 C CA . ALA A 1 105 ? 9.351 -17.290 -8.755 1.00 70.50 105 ALA A CA 1
ATOM 746 C C . ALA A 1 105 ? 8.486 -17.627 -9.981 1.00 70.50 105 ALA A C 1
ATOM 748 O O . ALA A 1 105 ? 8.988 -17.609 -11.106 1.00 70.50 105 ALA A O 1
ATOM 749 N N . GLN A 1 106 ? 7.186 -17.864 -9.788 1.00 73.69 106 GLN A N 1
ATOM 750 C CA . GLN A 1 106 ? 6.256 -18.137 -10.881 1.00 73.69 106 GLN A CA 1
ATOM 751 C C . GLN A 1 106 ? 6.060 -16.911 -11.787 1.00 73.69 106 GLN A C 1
ATOM 753 O O . GLN A 1 106 ? 6.082 -17.044 -13.012 1.00 73.69 106 GLN A O 1
ATOM 758 N N . GLN A 1 107 ? 5.915 -15.712 -11.218 1.00 71.62 107 GLN A N 1
ATOM 759 C CA . GLN A 1 107 ? 5.834 -14.466 -11.988 1.00 71.62 107 GLN A CA 1
ATOM 760 C C . GLN A 1 107 ? 7.131 -14.188 -12.756 1.00 71.62 107 GLN A C 1
ATOM 762 O O . GLN A 1 107 ? 7.080 -13.869 -13.945 1.00 71.62 107 GLN A O 1
ATOM 767 N N . TYR A 1 108 ? 8.289 -14.397 -12.122 1.00 77.44 108 TYR A N 1
ATOM 768 C CA . TYR A 1 108 ? 9.591 -14.302 -12.780 1.00 77.44 108 TYR A CA 1
ATOM 769 C C . TYR A 1 108 ? 9.693 -15.256 -13.974 1.00 77.44 108 TYR A C 1
ATOM 771 O O . TYR A 1 108 ? 10.047 -14.825 -15.068 1.00 77.44 108 TYR A O 1
ATOM 779 N N . GLN A 1 109 ? 9.320 -16.529 -13.806 1.00 77.19 109 GLN A N 1
ATOM 780 C CA . GLN A 1 109 ? 9.336 -17.498 -14.905 1.00 77.19 109 GLN A CA 1
ATOM 781 C C . GLN A 1 109 ? 8.391 -17.098 -16.044 1.00 77.19 109 GLN A C 1
ATOM 783 O O . GLN A 1 109 ? 8.774 -17.188 -17.209 1.00 77.19 109 GLN A O 1
ATOM 788 N N . ARG A 1 110 ? 7.191 -16.589 -15.733 1.00 79.31 110 ARG A N 1
ATOM 789 C CA . ARG A 1 110 ? 6.256 -16.062 -16.745 1.00 79.31 110 ARG A CA 1
ATOM 790 C C . ARG A 1 110 ? 6.812 -14.836 -17.474 1.00 79.31 110 ARG A C 1
ATOM 792 O O . ARG A 1 110 ? 6.571 -14.689 -18.669 1.00 79.31 110 ARG A O 1
ATOM 799 N N . CYS A 1 111 ? 7.535 -13.967 -16.774 1.00 78.19 111 CYS A N 1
ATOM 800 C CA . CYS A 1 111 ? 8.181 -12.789 -17.347 1.00 78.19 111 CYS A CA 1
ATOM 801 C C . CYS A 1 111 ? 9.339 -13.197 -18.274 1.00 78.19 111 CYS A C 1
ATOM 803 O O . CYS A 1 111 ? 9.342 -12.839 -19.450 1.00 78.19 111 CYS A O 1
ATOM 805 N N . VAL A 1 112 ? 10.246 -14.059 -17.803 1.00 81.62 112 VAL A N 1
ATOM 806 C CA . VAL A 1 112 ? 11.381 -14.576 -18.588 1.00 81.62 112 V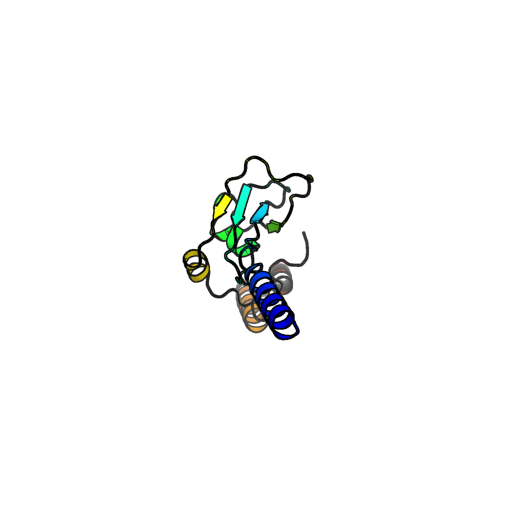AL A CA 1
ATOM 807 C C . VAL A 1 112 ? 10.921 -15.368 -19.814 1.00 81.62 112 VAL A C 1
ATOM 809 O O . VAL A 1 112 ? 11.515 -15.230 -20.882 1.00 81.62 112 VAL A O 1
ATOM 812 N N . ALA A 1 113 ? 9.831 -16.136 -19.711 1.00 83.38 113 ALA A N 1
ATOM 813 C CA . ALA A 1 113 ? 9.258 -16.860 -20.848 1.00 83.38 113 ALA A CA 1
ATOM 814 C C . ALA A 1 113 ? 8.826 -15.926 -21.995 1.00 83.38 113 ALA A C 1
ATOM 816 O O . ALA A 1 113 ? 8.892 -16.310 -23.163 1.00 83.38 113 ALA A O 1
ATOM 817 N N . LYS A 1 114 ? 8.431 -14.682 -21.687 1.00 80.38 114 LYS A N 1
ATOM 818 C CA . LYS A 1 114 ? 8.089 -13.665 -22.696 1.00 80.38 114 LYS A CA 1
ATOM 819 C C . LYS A 1 114 ? 9.319 -12.996 -23.308 1.00 80.38 114 LYS A C 1
ATOM 821 O O . LYS A 1 114 ? 9.233 -12.502 -24.426 1.00 80.38 114 LYS A O 1
ATOM 826 N N . CYS A 1 115 ? 10.457 -13.021 -22.618 1.00 81.44 115 CYS A N 1
ATOM 827 C CA . CYS A 1 115 ? 11.675 -12.343 -23.051 1.00 81.44 115 CYS A CA 1
ATOM 828 C C . CYS A 1 115 ? 12.403 -13.028 -24.214 1.00 81.44 115 CYS A C 1
ATOM 830 O O . CYS A 1 115 ? 13.302 -12.419 -24.780 1.00 81.44 115 CYS A O 1
ATOM 832 N N . ARG A 1 116 ? 12.069 -14.281 -24.571 1.00 78.75 116 ARG A N 1
ATOM 833 C CA . ARG A 1 116 ? 12.685 -15.033 -25.694 1.00 78.75 116 ARG A CA 1
ATOM 834 C C . ARG A 1 116 ? 14.231 -14.975 -25.738 1.00 78.75 116 ARG A C 1
ATOM 836 O O . ARG A 1 116 ? 14.819 -15.070 -26.808 1.00 78.75 116 ARG A O 1
ATOM 843 N N . GLY A 1 117 ? 14.888 -14.836 -24.583 1.00 76.44 117 GLY A N 1
ATOM 844 C CA . GLY A 1 117 ? 16.352 -14.759 -24.465 1.00 76.44 117 GLY A CA 1
ATOM 845 C C . GLY A 1 117 ? 16.959 -13.348 -24.447 1.00 76.44 117 GLY A C 1
ATOM 846 O O . GLY A 1 117 ? 18.176 -13.231 -24.316 1.00 76.44 117 GLY A O 1
ATOM 847 N N . ASP A 1 118 ? 16.157 -12.283 -24.522 1.00 85.75 118 ASP A N 1
ATOM 848 C CA . ASP A 1 118 ? 16.642 -10.904 -24.402 1.00 85.75 118 ASP A CA 1
ATOM 849 C C . ASP A 1 118 ? 17.141 -10.613 -22.973 1.00 85.75 118 ASP A C 1
ATOM 851 O O . ASP A 1 118 ? 16.383 -10.650 -21.997 1.00 85.75 118 ASP A O 1
ATOM 855 N N . ARG A 1 119 ? 18.438 -10.302 -22.851 1.00 79.12 119 ARG A N 1
ATOM 856 C CA . ARG A 1 119 ? 19.106 -10.032 -21.570 1.00 79.12 119 ARG A CA 1
ATOM 857 C C . ARG A 1 119 ? 18.582 -8.779 -20.865 1.00 79.12 119 ARG A C 1
ATOM 859 O O . ARG A 1 119 ? 18.566 -8.773 -19.635 1.00 79.12 119 ARG A O 1
ATOM 866 N N . ALA A 1 120 ? 18.138 -7.758 -21.597 1.00 76.62 120 ALA A N 1
ATOM 867 C CA . ALA A 1 120 ? 17.575 -6.541 -21.009 1.00 76.62 120 ALA A CA 1
ATOM 868 C C . ALA A 1 120 ? 16.164 -6.789 -20.451 1.00 76.62 120 ALA A C 1
ATOM 870 O O . ALA A 1 120 ? 15.797 -6.293 -19.389 1.00 76.62 120 ALA A O 1
ATOM 871 N N . CYS A 1 121 ? 15.385 -7.631 -21.127 1.00 77.75 121 CYS A N 1
ATOM 872 C CA . CYS A 1 121 ? 14.085 -8.063 -20.624 1.00 77.75 121 CYS A CA 1
ATOM 873 C C . CYS A 1 121 ? 14.233 -8.964 -19.384 1.00 77.75 121 CYS A C 1
ATOM 875 O O . CYS A 1 121 ? 13.508 -8.806 -18.401 1.00 77.75 121 CYS A O 1
ATOM 877 N N . ILE A 1 122 ? 15.217 -9.870 -19.377 1.00 79.56 122 ILE A N 1
ATOM 878 C CA . ILE A 1 122 ? 15.485 -10.745 -18.225 1.00 79.56 122 ILE A CA 1
ATOM 879 C C . ILE A 1 122 ? 15.934 -9.936 -16.998 1.00 79.56 122 ILE A C 1
ATOM 881 O O . ILE A 1 122 ? 15.484 -10.232 -15.887 1.00 79.56 122 ILE A O 1
ATOM 885 N N . SER A 1 123 ? 16.773 -8.908 -17.172 1.00 74.38 123 SER A N 1
ATOM 886 C CA . SER A 1 123 ? 17.182 -8.038 -16.060 1.00 74.38 123 SER A CA 1
ATOM 887 C C . SER A 1 123 ? 16.001 -7.239 -15.499 1.00 74.38 123 SER A C 1
ATOM 889 O O . SER A 1 123 ? 15.850 -7.153 -14.281 1.00 74.38 123 SER A O 1
ATOM 891 N N . TYR A 1 124 ? 15.092 -6.762 -16.355 1.00 74.25 124 TYR A N 1
ATOM 892 C CA . TYR A 1 124 ? 13.836 -6.148 -15.919 1.00 74.25 124 TYR A CA 1
ATOM 893 C C . TYR A 1 124 ? 12.978 -7.119 -15.087 1.00 74.25 124 TYR A C 1
ATOM 895 O O . TYR A 1 124 ? 12.517 -6.772 -13.998 1.00 74.25 124 TYR A O 1
ATOM 903 N N . CYS A 1 125 ? 12.829 -8.369 -15.534 1.00 75.81 125 CYS A N 1
ATOM 904 C CA . CYS A 1 125 ? 12.114 -9.400 -14.777 1.00 75.81 125 CYS A CA 1
ATOM 905 C C . CYS A 1 125 ? 12.768 -9.704 -13.416 1.00 75.81 125 CYS A C 1
ATOM 907 O O . CYS A 1 125 ? 12.063 -10.009 -12.450 1.00 75.81 125 CYS A O 1
ATOM 909 N N . GLN A 1 126 ? 14.101 -9.628 -13.312 1.00 74.50 126 GLN A N 1
ATOM 910 C CA . GLN A 1 126 ? 14.805 -9.762 -12.030 1.00 74.50 126 GLN A CA 1
ATOM 911 C C . GLN A 1 126 ? 14.504 -8.597 -11.084 1.00 74.50 126 GLN A C 1
ATOM 913 O O . GLN A 1 126 ? 14.257 -8.843 -9.902 1.00 74.50 126 GLN A O 1
ATOM 918 N N . SER A 1 127 ? 14.452 -7.362 -11.590 1.00 67.44 127 SER A N 1
ATOM 919 C CA . SER A 1 127 ? 14.062 -6.193 -10.792 1.00 67.44 127 SER A CA 1
ATOM 920 C C . SER A 1 127 ? 12.649 -6.349 -10.225 1.00 67.44 127 SER A C 1
ATOM 922 O O . SER A 1 127 ? 12.448 -6.173 -9.023 1.00 67.44 127 SER A O 1
ATOM 924 N N . VAL A 1 128 ? 11.691 -6.803 -11.040 1.00 64.56 128 VAL A N 1
ATOM 925 C CA . VAL A 1 128 ? 10.315 -7.094 -10.589 1.00 64.56 128 VAL A CA 1
ATOM 926 C C . VAL A 1 128 ? 10.296 -8.192 -9.514 1.00 64.56 128 VAL A C 1
ATOM 928 O O . VAL A 1 128 ? 9.633 -8.047 -8.488 1.00 64.56 128 VAL A O 1
ATOM 931 N N . ARG A 1 129 ? 11.085 -9.263 -9.682 1.00 64.88 129 ARG A N 1
ATOM 932 C CA . ARG A 1 129 ? 11.216 -10.327 -8.670 1.00 64.88 129 ARG A CA 1
ATOM 933 C C . ARG A 1 129 ? 11.794 -9.816 -7.348 1.00 64.88 129 ARG A C 1
ATOM 935 O O . ARG A 1 129 ? 11.381 -10.300 -6.301 1.00 64.88 129 ARG A O 1
ATOM 942 N N . SER A 1 130 ? 12.741 -8.880 -7.385 1.00 58.84 130 SER A N 1
ATOM 943 C CA . SER A 1 130 ? 13.369 -8.336 -6.172 1.00 58.84 130 SER A CA 1
ATOM 944 C C . SER A 1 130 ? 12.425 -7.470 -5.323 1.00 58.84 130 SER A C 1
ATOM 946 O O . SER A 1 130 ? 12.599 -7.407 -4.109 1.00 58.84 130 SER A O 1
ATOM 948 N N . GLY A 1 131 ? 11.398 -6.865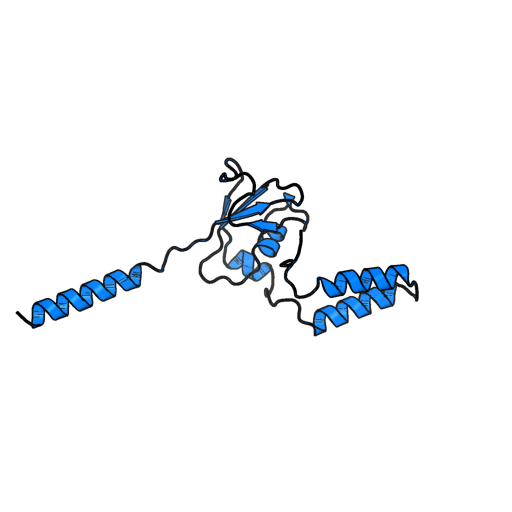 -5.936 1.00 56.12 131 GLY A N 1
ATOM 949 C CA . GLY A 1 131 ? 10.331 -6.142 -5.227 1.00 56.12 131 GLY A CA 1
ATOM 950 C C . GLY A 1 131 ? 9.194 -7.041 -4.718 1.00 56.12 131 GLY A C 1
ATOM 951 O O . GLY A 1 131 ? 8.485 -6.680 -3.777 1.00 56.12 131 GLY A O 1
ATOM 952 N N . CYS A 1 132 ? 9.042 -8.231 -5.295 1.00 57.44 132 CYS A N 1
ATOM 953 C CA . CYS A 1 132 ? 7.965 -9.165 -4.985 1.00 57.44 132 CYS A CA 1
ATOM 954 C C . CYS A 1 132 ? 8.080 -9.740 -3.558 1.00 57.44 132 CYS A C 1
ATOM 956 O O . CYS A 1 132 ? 9.164 -10.111 -3.100 1.00 57.44 132 CYS A O 1
ATOM 958 N N . GLY A 1 133 ? 6.960 -9.785 -2.831 1.00 49.22 133 GLY A N 1
ATOM 959 C CA . GLY A 1 133 ? 6.897 -10.269 -1.440 1.00 49.22 133 GLY A CA 1
ATOM 960 C C . GLY A 1 133 ? 7.310 -9.255 -0.363 1.00 49.22 133 GLY A C 1
ATOM 961 O O . GLY A 1 133 ? 7.166 -9.534 0.826 1.00 49.22 133 GLY A O 1
ATOM 962 N N . THR A 1 134 ? 7.768 -8.056 -0.744 1.00 51.69 134 THR A N 1
ATOM 963 C CA . THR A 1 134 ? 8.088 -6.985 0.220 1.00 51.69 134 THR A CA 1
ATOM 964 C C . THR A 1 134 ? 6.913 -6.061 0.535 1.00 51.69 134 THR A C 1
ATOM 966 O O . THR A 1 134 ? 7.055 -5.197 1.395 1.00 51.69 134 THR A O 1
ATOM 969 N N . GLY A 1 135 ? 5.759 -6.216 -0.127 1.00 47.97 135 GLY A N 1
ATOM 970 C CA . GLY A 1 135 ? 4.597 -5.342 0.085 1.00 47.97 135 GLY A CA 1
ATOM 971 C C . GLY A 1 135 ? 4.918 -3.861 -0.140 1.00 47.97 135 GLY A C 1
ATOM 972 O O . GLY A 1 135 ? 4.427 -3.012 0.589 1.00 47.97 135 GLY A O 1
ATOM 973 N N . ASN A 1 136 ? 5.822 -3.545 -1.075 1.00 43.78 136 ASN A N 1
ATOM 974 C CA . ASN A 1 136 ? 6.308 -2.179 -1.292 1.00 43.78 136 ASN A CA 1
ATOM 975 C C . ASN A 1 136 ? 6.971 -1.532 -0.047 1.00 43.78 136 ASN A C 1
ATOM 977 O O . ASN A 1 136 ? 7.105 -0.314 0.025 1.00 43.78 136 ASN A O 1
ATOM 981 N N . ARG A 1 137 ? 7.420 -2.320 0.948 1.00 44.91 137 ARG A N 1
ATOM 982 C CA . ARG A 1 137 ? 8.025 -1.812 2.201 1.00 44.91 137 ARG A CA 1
ATOM 983 C C . ARG A 1 137 ? 9.469 -1.326 2.066 1.00 44.91 137 ARG A C 1
ATOM 985 O O . ARG A 1 137 ? 10.070 -0.943 3.069 1.00 44.91 137 ARG A O 1
ATOM 992 N N . ARG A 1 138 ? 10.068 -1.355 0.875 1.00 41.47 138 ARG A N 1
ATOM 993 C CA . ARG A 1 138 ? 11.415 -0.812 0.662 1.00 41.47 138 ARG A CA 1
ATOM 994 C C . ARG A 1 138 ? 11.477 0.056 -0.585 1.00 41.47 138 ARG A C 1
ATOM 996 O O . ARG A 1 138 ? 11.650 -0.456 -1.681 1.00 41.47 138 ARG A O 1
ATOM 1003 N N . GLY A 1 139 ? 11.428 1.360 -0.317 1.00 37.22 139 GLY A N 1
ATOM 1004 C CA . GLY A 1 139 ? 11.972 2.430 -1.144 1.00 37.22 139 GLY A CA 1
ATOM 1005 C C . GLY A 1 139 ? 11.065 2.829 -2.289 1.00 37.22 139 GLY A C 1
ATOM 1006 O O . GLY A 1 139 ? 11.106 2.173 -3.320 1.00 37.22 139 GLY A O 1
ATOM 1007 N N . TRP A 1 140 ? 10.272 3.884 -2.094 1.00 34.88 140 TRP A N 1
ATOM 1008 C CA . TRP A 1 140 ? 10.656 5.259 -2.444 1.00 34.88 140 TRP A CA 1
ATOM 1009 C C . TRP A 1 140 ? 10.216 6.194 -1.315 1.00 34.88 140 TRP A C 1
ATOM 1011 O O . TRP A 1 140 ? 9.094 5.988 -0.800 1.00 34.88 140 TRP A O 1
#

pLDDT: mean 70.8, std 12.89, range [34.88, 89.06]

Foldseek 3Di:
DVVVVVVVVVVVVVVVVVPPQDPFQKWFWAAPVLDTAAIETEHPPDDAQVNLVCVQPPVVCVSGTHIHSDGPVRDDSVDHYYHYDDPVSVVVSPDNQQCDLVNLVVQLVVQVVVCVPPPVSNVVSVVSSVCGSCSNVDDD

Organism: NCBI:txid596151

Secondary structure (DSSP, 8-state):
-HHHHHHHHHHHHHHHHGGGS----EEEEE-TTS-EEEEEEPPTT--S-HHHHHHHH-GGGTT--EEESS-TTSS--TTPPEEE--HHHHHHT---PPPPHHHHHHHHHHHHHHSTT-HHHHHHHHHHHHHTTTTT-S--